Protein AF-A0AAV4FT51-F1 (afdb_monomer_lite)

Structure (mmCIF, N/CA/C/O backbone):
data_AF-A0AAV4FT51-F1
#
_entry.id   AF-A0AAV4FT51-F1
#
loop_
_atom_site.group_PDB
_atom_site.id
_atom_site.type_symbol
_atom_site.label_atom_id
_atom_site.label_alt_id
_atom_site.label_comp_id
_atom_site.label_asym_id
_atom_site.label_entity_id
_atom_site.label_seq_id
_atom_site.pdbx_PDB_ins_code
_atom_site.Cartn_x
_atom_site.Cartn_y
_atom_site.Cartn_z
_atom_site.occupancy
_atom_site.B_iso_or_equiv
_atom_site.auth_seq_id
_atom_site.auth_comp_id
_atom_site.auth_asym_id
_atom_site.auth_atom_id
_atom_site.pdbx_PDB_model_num
ATOM 1 N N . MET A 1 1 ? 1.896 -58.948 -6.104 1.00 49.50 1 MET A N 1
ATOM 2 C CA . MET A 1 1 ? 1.287 -59.131 -4.769 1.00 49.50 1 MET A CA 1
ATOM 3 C C . MET A 1 1 ? 2.338 -58.808 -3.725 1.00 49.50 1 MET A C 1
ATOM 5 O O . MET A 1 1 ? 3.307 -59.543 -3.629 1.00 49.50 1 MET A O 1
ATOM 9 N N . ALA A 1 2 ? 2.174 -57.701 -3.005 1.00 44.34 2 ALA A N 1
ATOM 10 C CA . ALA A 1 2 ? 2.824 -57.442 -1.722 1.00 44.34 2 ALA A CA 1
ATOM 11 C C . ALA A 1 2 ? 1.980 -56.376 -1.009 1.00 44.34 2 ALA A C 1
ATOM 13 O O . ALA A 1 2 ? 1.870 -55.245 -1.474 1.00 44.34 2 ALA A O 1
ATOM 14 N N . SER A 1 3 ? 1.289 -56.822 0.036 1.00 43.53 3 SER A N 1
ATOM 15 C CA . SER A 1 3 ? 0.418 -56.048 0.917 1.00 43.53 3 SER A CA 1
ATOM 16 C C . SER A 1 3 ? 1.289 -55.335 1.944 1.00 43.53 3 SER A C 1
ATOM 18 O O . SER A 1 3 ? 2.105 -55.998 2.581 1.00 43.53 3 SER A O 1
ATOM 20 N N . ILE A 1 4 ? 1.134 -54.021 2.111 1.00 50.88 4 ILE A N 1
ATOM 21 C CA . ILE A 1 4 ? 1.744 -53.296 3.229 1.00 50.88 4 ILE A CA 1
ATOM 22 C C . ILE A 1 4 ? 0.652 -52.504 3.942 1.00 50.88 4 ILE A C 1
ATOM 24 O O . ILE A 1 4 ? -0.115 -51.756 3.335 1.00 50.88 4 ILE A O 1
ATOM 28 N N . ASP A 1 5 ? 0.582 -52.786 5.237 1.00 45.25 5 ASP A N 1
ATOM 29 C CA . ASP A 1 5 ? -0.475 -52.478 6.183 1.00 45.25 5 ASP A CA 1
ATOM 30 C C . ASP A 1 5 ? -0.742 -50.988 6.399 1.00 45.25 5 ASP A C 1
ATOM 32 O O . ASP A 1 5 ? 0.157 -50.162 6.560 1.00 45.25 5 ASP A O 1
ATOM 36 N N . LYS A 1 6 ? -2.037 -50.689 6.527 1.00 47.88 6 LYS A N 1
ATOM 37 C CA . LYS A 1 6 ? -2.573 -49.449 7.084 1.00 47.88 6 LYS A CA 1
ATOM 38 C C . LYS A 1 6 ? -2.313 -49.426 8.592 1.00 47.88 6 LYS A C 1
ATOM 40 O O . LYS A 1 6 ? -2.816 -50.286 9.311 1.00 47.88 6 LYS A O 1
ATOM 45 N N . ARG A 1 7 ? -1.624 -48.400 9.095 1.00 50.50 7 ARG A N 1
ATOM 46 C CA . ARG A 1 7 ? -1.687 -48.033 10.517 1.00 50.50 7 ARG A CA 1
ATOM 47 C C . ARG A 1 7 ? -2.353 -46.675 10.671 1.00 50.50 7 ARG A C 1
ATOM 49 O O . ARG A 1 7 ? -1.771 -45.631 10.408 1.00 50.50 7 ARG A O 1
ATOM 56 N N . THR A 1 8 ? -3.613 -46.758 11.071 1.00 43.81 8 THR A N 1
ATOM 57 C CA . THR A 1 8 ? -4.456 -45.689 11.594 1.00 43.81 8 THR A CA 1
ATOM 58 C C . THR A 1 8 ? -3.923 -45.268 12.961 1.00 43.81 8 THR A C 1
ATOM 60 O O . THR A 1 8 ? -3.819 -46.112 13.850 1.00 43.81 8 THR A O 1
ATOM 63 N N . THR A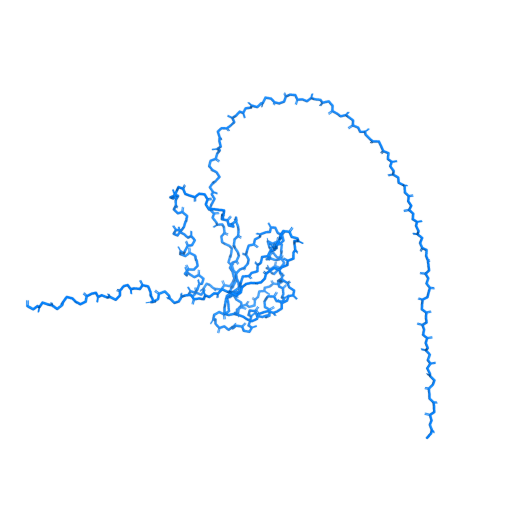 1 9 ? -3.627 -43.984 13.154 1.00 47.41 9 THR A N 1
ATOM 64 C CA . THR A 1 9 ? -3.320 -43.433 14.481 1.00 47.41 9 THR A CA 1
ATOM 65 C C . THR A 1 9 ? -4.452 -42.502 14.891 1.00 47.41 9 THR A C 1
ATOM 67 O O . THR A 1 9 ? -4.549 -41.370 14.426 1.00 47.41 9 THR A O 1
ATOM 70 N N . THR A 1 10 ? -5.342 -43.013 15.738 1.00 39.06 10 THR A N 1
ATOM 71 C CA . THR A 1 10 ? -6.409 -42.249 16.387 1.00 39.06 10 THR A CA 1
ATOM 72 C C . THR A 1 10 ? -5.831 -41.600 17.639 1.00 39.06 10 THR A C 1
ATOM 74 O O . THR A 1 10 ? -5.463 -42.306 18.576 1.00 39.06 10 THR A O 1
ATOM 77 N N . TYR A 1 11 ? -5.758 -40.270 17.678 1.00 40.91 11 TYR A N 1
ATOM 78 C CA . TYR A 1 11 ? -5.506 -39.541 18.919 1.00 40.91 11 TYR A CA 1
ATOM 79 C C . TYR A 1 11 ? -6.841 -39.082 19.498 1.00 40.91 11 TYR A C 1
ATOM 81 O O . TYR A 1 11 ? -7.499 -38.188 18.972 1.00 40.91 11 TYR A O 1
ATOM 89 N N . THR A 1 12 ? -7.231 -39.735 20.588 1.00 41.88 12 THR A N 1
ATOM 90 C CA . THR A 1 12 ? -8.333 -39.336 21.463 1.00 41.88 12 THR A CA 1
ATOM 91 C C . THR A 1 12 ? -7.704 -38.917 22.777 1.00 41.88 12 THR A C 1
ATOM 93 O O . THR A 1 12 ? -7.138 -39.763 23.463 1.00 41.88 12 THR A O 1
ATOM 96 N N . THR A 1 13 ? -7.830 -37.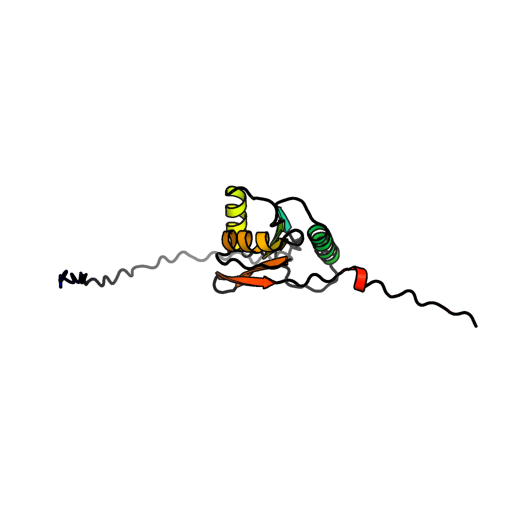648 23.150 1.00 47.47 13 THR A N 1
ATOM 97 C CA . THR A 1 13 ? -7.704 -37.230 24.549 1.00 47.47 13 THR A CA 1
ATOM 98 C C . THR A 1 13 ? -8.667 -36.088 24.819 1.00 47.47 13 THR A C 1
ATOM 100 O O . THR A 1 13 ? -8.613 -35.019 24.219 1.00 47.47 13 THR A O 1
ATOM 103 N N . SER A 1 14 ? -9.584 -36.422 25.708 1.00 43.78 14 SER A N 1
ATOM 104 C CA . SER A 1 14 ? -10.643 -35.659 26.339 1.00 43.78 14 SER A CA 1
ATOM 105 C C . SER A 1 14 ? -10.149 -34.779 27.493 1.00 43.78 14 SER A C 1
ATOM 107 O O . SER A 1 14 ? -9.103 -35.054 28.075 1.00 43.78 14 SER A O 1
ATOM 109 N N . ALA A 1 15 ? -11.045 -33.866 27.895 1.00 39.91 15 ALA A N 1
ATOM 110 C CA . ALA A 1 15 ? -11.115 -33.146 29.175 1.00 39.91 15 ALA A CA 1
ATOM 111 C C . ALA A 1 15 ? -10.169 -31.926 29.294 1.00 39.91 15 ALA A C 1
ATOM 113 O O . ALA A 1 15 ? -9.067 -31.933 28.772 1.00 39.91 15 ALA A O 1
ATOM 114 N N . SER A 1 16 ? -10.537 -30.798 29.904 1.00 40.12 16 SER A N 1
ATOM 115 C CA . SER A 1 16 ? -11.515 -30.564 30.967 1.00 40.12 16 SER A CA 1
ATOM 116 C C . SER A 1 16 ? -12.105 -29.153 30.888 1.00 40.12 16 SER A C 1
ATOM 118 O O . SER A 1 16 ? -11.403 -28.185 30.604 1.00 40.12 16 SER A O 1
ATOM 120 N N . LEU A 1 17 ? -13.387 -29.055 31.249 1.00 39.00 17 LEU A N 1
ATOM 121 C CA . LEU A 1 17 ? -14.006 -27.853 31.804 1.00 39.00 17 LEU A CA 1
ATOM 122 C C . LEU A 1 17 ? -13.219 -27.402 33.047 1.00 39.00 17 LEU A C 1
ATOM 124 O O . LEU A 1 17 ? -13.035 -28.200 33.966 1.00 39.00 17 LEU A O 1
ATOM 128 N N . VAL A 1 18 ? -12.869 -26.120 33.133 1.00 41.59 18 VAL A N 1
ATOM 129 C CA . VAL A 1 18 ? -12.693 -25.440 34.422 1.00 41.59 18 VAL A CA 1
ATOM 130 C C . VAL A 1 18 ? -13.481 -24.142 34.359 1.00 41.59 18 VAL A C 1
ATOM 132 O O . VAL A 1 18 ? -13.219 -23.268 33.537 1.00 41.59 18 VAL A O 1
ATOM 135 N N . ALA A 1 19 ? -14.493 -24.072 35.213 1.00 42.34 19 ALA A N 1
ATOM 136 C CA . ALA A 1 19 ? -15.307 -22.900 35.455 1.00 42.34 19 ALA A CA 1
ATOM 137 C C . ALA A 1 19 ? -14.884 -22.233 36.774 1.00 42.34 19 ALA A C 1
ATOM 139 O O . ALA A 1 19 ? -14.348 -22.889 37.664 1.00 42.34 19 ALA A O 1
ATOM 140 N N . PHE A 1 20 ? -15.256 -20.955 36.879 1.00 36.66 20 PHE A N 1
ATOM 141 C CA . PHE A 1 20 ? -15.334 -20.100 38.068 1.00 36.66 20 PHE A CA 1
ATOM 142 C C . PHE A 1 20 ? -14.045 -19.513 38.655 1.00 36.66 20 PHE A C 1
ATOM 144 O O . PHE A 1 20 ? -13.291 -20.173 39.359 1.00 36.66 20 PHE A O 1
ATOM 151 N N . ALA A 1 21 ? -13.940 -18.186 38.521 1.00 40.28 21 ALA A N 1
ATOM 152 C CA . ALA A 1 21 ? -13.682 -17.297 39.653 1.00 40.28 21 ALA A CA 1
ATOM 153 C C . ALA A 1 21 ? -14.252 -15.898 39.354 1.00 40.28 21 ALA A C 1
ATOM 155 O O . ALA A 1 21 ? -13.605 -15.039 38.761 1.00 40.28 21 ALA A O 1
ATOM 156 N N . THR A 1 22 ? -15.500 -15.680 39.755 1.00 44.66 22 THR A N 1
ATOM 157 C CA . THR A 1 22 ? -16.031 -14.352 40.082 1.00 44.66 22 THR A CA 1
ATOM 158 C C . THR A 1 22 ? -15.460 -13.962 41.442 1.00 44.66 22 THR A C 1
ATOM 160 O O . THR A 1 22 ? -15.477 -14.827 42.312 1.00 44.66 22 THR A O 1
ATOM 163 N N . VAL A 1 23 ? -15.027 -12.708 41.657 1.00 40.34 23 VAL A N 1
ATOM 164 C CA . VAL A 1 23 ? -15.184 -11.973 42.936 1.00 40.34 23 VAL A CA 1
ATOM 165 C C . VAL A 1 23 ? -14.623 -10.537 42.863 1.00 40.34 23 VAL A C 1
ATOM 167 O O . VAL A 1 23 ? -13.457 -10.309 42.569 1.00 40.34 23 VAL A O 1
ATOM 170 N N . VAL A 1 24 ? -15.530 -9.617 43.212 1.00 37.16 24 VAL A N 1
ATOM 171 C CA . VAL A 1 24 ? -15.385 -8.373 43.998 1.00 37.16 24 VAL A CA 1
ATOM 172 C C . VAL A 1 24 ? -14.887 -7.071 43.343 1.00 37.16 24 VAL A C 1
ATOM 174 O O . VAL A 1 24 ? -13.707 -6.768 43.214 1.00 37.16 24 VAL A O 1
ATOM 177 N N . LEU A 1 25 ? -15.913 -6.263 43.055 1.00 42.22 25 LEU A N 1
ATOM 178 C CA . LEU A 1 25 ? -16.104 -4.827 43.287 1.00 42.22 25 LEU A CA 1
ATOM 179 C C . LEU A 1 25 ? -15.091 -4.122 44.220 1.00 42.22 25 LEU A C 1
ATOM 181 O O . LEU A 1 25 ? -15.014 -4.422 45.409 1.00 42.22 25 LEU A O 1
ATOM 185 N N . LEU A 1 26 ? -14.471 -3.050 43.722 1.00 41.69 26 LEU A N 1
ATOM 186 C CA . LEU A 1 26 ? -13.993 -1.938 44.547 1.00 41.69 26 LEU A CA 1
ATOM 187 C C . LEU A 1 26 ? -14.590 -0.633 44.019 1.00 41.69 26 LEU A C 1
ATOM 189 O O . LEU A 1 26 ? -14.238 -0.142 42.949 1.00 41.69 26 LEU A O 1
ATOM 193 N N . SER A 1 27 ? -15.525 -0.097 44.798 1.00 41.19 27 SER A N 1
ATOM 194 C CA . SER A 1 27 ? -16.065 1.249 44.660 1.00 41.19 27 SER A CA 1
ATOM 195 C C . SER A 1 27 ? -15.005 2.262 45.089 1.00 41.19 27 SER A C 1
ATOM 197 O O . SER A 1 27 ? -14.581 2.243 46.244 1.00 41.19 27 SER A O 1
ATOM 199 N N . LEU A 1 28 ? -14.623 3.181 44.200 1.00 43.22 28 LEU A N 1
ATOM 200 C CA . LEU A 1 28 ? -13.878 4.385 44.567 1.00 43.22 28 LEU A CA 1
ATOM 201 C C . LEU A 1 28 ? -14.655 5.632 44.130 1.00 43.22 28 LEU A C 1
ATOM 203 O O . LEU A 1 28 ? -14.908 5.890 42.958 1.00 43.22 28 LEU A O 1
ATOM 207 N N . THR A 1 29 ? -15.081 6.323 45.179 1.00 48.41 29 THR A N 1
ATOM 208 C CA . THR A 1 29 ? -15.632 7.668 45.358 1.00 48.41 29 THR A CA 1
ATOM 209 C C . THR A 1 29 ? -15.563 8.668 44.202 1.00 48.41 29 THR A C 1
ATOM 211 O O . THR A 1 29 ? -14.518 8.920 43.604 1.00 48.41 29 THR A O 1
ATOM 214 N N . SER A 1 30 ? -16.698 9.354 44.045 1.00 43.03 30 SER A N 1
ATOM 215 C CA . SER A 1 30 ? -16.919 10.571 43.272 1.00 43.03 30 SER A CA 1
ATOM 216 C C . SER A 1 30 ? -15.826 11.624 43.452 1.00 43.03 30 SER A C 1
ATOM 218 O O . SER A 1 30 ? -15.589 12.090 44.566 1.00 43.03 30 SER A O 1
ATOM 220 N N . HIS A 1 31 ? -15.280 12.098 42.337 1.00 41.00 31 HIS A N 1
ATOM 221 C CA . HIS A 1 31 ? -14.796 13.468 42.231 1.00 41.00 31 HIS A CA 1
ATOM 222 C C . HIS A 1 31 ? -15.606 14.155 41.139 1.00 41.00 31 HIS A C 1
ATOM 224 O O . HIS A 1 31 ? -15.545 13.792 39.965 1.00 41.00 31 HIS A O 1
ATOM 230 N N . ALA A 1 32 ? -16.410 15.128 41.560 1.00 50.09 32 ALA A N 1
ATOM 231 C CA . ALA A 1 32 ? -16.982 16.122 40.677 1.00 50.09 32 ALA A CA 1
ATOM 232 C C . ALA A 1 32 ? -15.823 16.931 40.081 1.00 50.09 32 ALA A C 1
ATOM 234 O O . ALA A 1 32 ? -15.301 17.838 40.724 1.00 50.09 32 ALA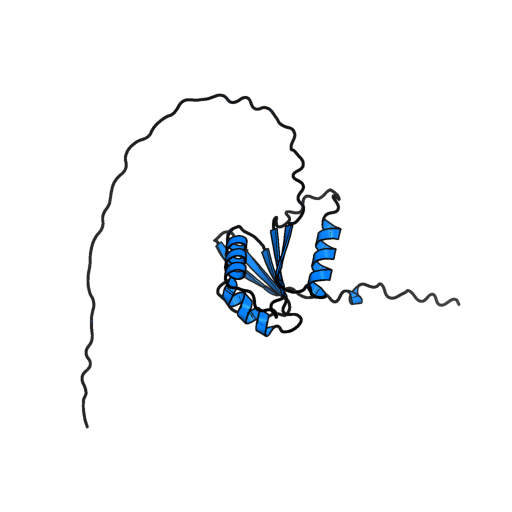 A O 1
ATOM 235 N N . ASN A 1 33 ? -15.402 16.581 38.867 1.00 44.59 33 ASN A N 1
ATOM 236 C CA . ASN A 1 33 ? -14.570 17.463 38.065 1.00 44.59 33 ASN A CA 1
ATOM 237 C C . ASN A 1 33 ? -15.491 18.401 37.293 1.00 44.59 33 ASN A C 1
ATOM 239 O O . ASN A 1 33 ? -16.280 17.968 36.452 1.00 44.59 33 ASN A O 1
ATOM 243 N N . SER A 1 34 ? -15.381 19.688 37.623 1.00 42.59 34 SER A N 1
ATOM 244 C CA . SER A 1 34 ? -15.898 20.807 36.845 1.00 42.59 34 SER A CA 1
ATOM 245 C C . SER A 1 34 ? -15.758 20.540 35.351 1.00 42.59 34 SER A C 1
ATOM 247 O O . SER A 1 34 ? -14.648 20.409 34.835 1.00 42.59 34 SER A O 1
ATOM 249 N N . LEU A 1 35 ? -16.894 20.525 34.654 1.00 45.22 35 LEU A N 1
ATOM 250 C CA . LEU A 1 35 ? -16.970 20.733 33.214 1.00 45.22 35 LEU A CA 1
ATOM 251 C C . LEU A 1 35 ? -16.482 22.156 32.921 1.00 45.22 35 LEU A C 1
ATOM 253 O O . LEU A 1 35 ? -17.263 23.097 32.799 1.00 45.22 35 LEU A O 1
ATOM 257 N N . VAL A 1 36 ? -15.165 22.322 32.827 1.00 48.31 36 VAL A N 1
ATOM 258 C CA . VAL A 1 36 ? -14.593 23.426 32.066 1.00 48.31 36 VAL A CA 1
ATOM 259 C C . VAL A 1 36 ? -14.895 23.091 30.613 1.00 48.31 36 VAL A C 1
ATOM 261 O O . VAL A 1 36 ? -14.288 22.197 30.028 1.00 48.31 36 VAL A O 1
ATOM 264 N N . HIS A 1 37 ? -15.900 23.765 30.058 1.00 51.53 37 HIS A N 1
ATOM 265 C CA . HIS A 1 37 ? -16.169 23.770 28.629 1.00 51.53 37 HIS A CA 1
ATOM 266 C C . HIS A 1 37 ? -14.986 24.462 27.943 1.00 51.53 37 HIS A C 1
ATOM 268 O O . HIS A 1 37 ? -14.986 25.674 27.736 1.00 51.53 37 HIS A O 1
ATOM 274 N N . LEU A 1 38 ? -13.928 23.695 27.679 1.00 40.34 38 LEU A N 1
ATOM 275 C CA . LEU A 1 38 ? -12.863 24.120 26.788 1.00 40.34 38 LEU A CA 1
ATOM 276 C C . LEU A 1 38 ? -13.494 24.286 25.400 1.00 40.34 38 LEU A C 1
ATOM 278 O O . LEU A 1 38 ? -14.195 23.371 24.952 1.00 40.34 38 LEU A O 1
ATOM 282 N N . PRO A 1 39 ? -13.292 25.427 24.719 1.00 49.38 39 PRO A N 1
ATOM 283 C CA . PRO A 1 39 ? -13.688 25.535 23.325 1.00 49.38 39 PRO A CA 1
ATOM 284 C C . PRO A 1 39 ? -13.005 24.398 22.552 1.00 49.38 39 PRO A C 1
ATOM 286 O O . PRO A 1 39 ? -11.858 24.067 22.868 1.00 49.38 39 PRO A O 1
ATOM 289 N N . PRO A 1 40 ? -13.677 23.769 21.572 1.00 45.84 40 PRO A N 1
ATOM 290 C CA . PRO A 1 40 ? -13.040 22.753 20.752 1.00 45.84 40 PRO A CA 1
ATOM 291 C C . PRO A 1 40 ? -11.801 23.376 20.111 1.00 45.84 40 PRO A C 1
ATOM 293 O O . PRO A 1 40 ? -11.898 24.269 19.268 1.00 45.84 40 PRO A O 1
ATOM 296 N N . HIS A 1 41 ? -10.625 22.937 20.556 1.00 34.84 41 HIS A N 1
ATOM 297 C CA . HIS A 1 41 ? -9.391 23.257 19.868 1.00 34.84 41 HIS A CA 1
ATOM 298 C C . HIS A 1 41 ? -9.522 22.695 18.447 1.00 34.84 41 HIS A C 1
ATOM 300 O O . HIS A 1 41 ? -9.908 21.530 18.302 1.00 34.84 41 HIS A O 1
ATOM 306 N N . PRO A 1 42 ? -9.245 23.486 17.397 1.00 40.25 42 PRO A N 1
ATOM 307 C CA . PRO A 1 42 ? -9.173 22.947 16.053 1.00 40.25 42 PRO A CA 1
ATOM 308 C C . PRO A 1 42 ? -8.028 21.937 16.044 1.00 40.25 42 PRO A C 1
ATOM 310 O O . PRO A 1 42 ? -6.855 22.302 16.094 1.00 40.25 42 PRO A O 1
ATOM 313 N N . VAL A 1 43 ? -8.368 20.650 16.052 1.00 43.28 43 VAL A N 1
ATOM 314 C CA . VAL A 1 43 ? -7.404 19.590 15.778 1.00 43.28 43 VAL A CA 1
ATOM 315 C C . VAL A 1 43 ? -7.010 19.794 14.320 1.00 43.28 43 VAL A C 1
ATOM 317 O O . VAL A 1 43 ? -7.822 19.535 13.427 1.00 43.28 43 VAL A O 1
ATOM 320 N N . SER A 1 44 ? -5.813 20.343 14.087 1.00 42.12 44 SER A N 1
ATOM 321 C CA . SER A 1 44 ? -5.221 20.404 12.750 1.00 42.12 44 SER A CA 1
ATOM 322 C C . SER A 1 44 ? -5.221 18.980 12.213 1.00 42.12 44 SER A C 1
ATOM 324 O O . SER A 1 44 ? -4.510 18.115 12.718 1.00 42.12 44 SER A O 1
ATOM 326 N N . SER A 1 45 ? -6.125 18.702 11.281 1.00 50.97 45 SER A N 1
ATOM 327 C CA . SER A 1 45 ? -6.308 17.384 10.676 1.00 50.97 45 SER A CA 1
ATOM 328 C C . SER A 1 45 ? -5.455 17.340 9.417 1.00 50.97 45 SER A C 1
ATOM 330 O O . SER A 1 45 ? -5.948 17.128 8.309 1.00 50.97 45 SER A O 1
ATOM 332 N N . ASP A 1 46 ? -4.163 17.609 9.603 1.00 60.22 46 ASP A N 1
ATOM 333 C CA . ASP A 1 46 ? -3.174 17.396 8.564 1.00 60.22 46 ASP A CA 1
ATOM 334 C C . ASP A 1 46 ? -3.108 15.889 8.335 1.00 60.22 46 ASP A C 1
ATOM 336 O O . ASP A 1 46 ? -2.775 15.117 9.236 1.00 60.22 46 ASP A O 1
ATOM 340 N N . VAL A 1 47 ? -3.516 15.453 7.144 1.00 64.62 47 VAL A N 1
ATOM 341 C CA . VAL A 1 47 ? -3.375 14.051 6.750 1.00 64.62 47 VAL A CA 1
ATOM 342 C C . VAL A 1 47 ? -1.885 13.732 6.745 1.00 64.62 47 VAL A C 1
ATOM 344 O O . VAL A 1 47 ? -1.141 14.265 5.921 1.00 64.62 47 VAL A O 1
ATOM 347 N N . LEU A 1 48 ? -1.449 12.872 7.664 1.00 77.31 48 LEU A N 1
ATOM 348 C CA . LEU A 1 48 ? -0.082 12.376 7.677 1.00 77.31 48 LEU A CA 1
ATOM 349 C C . LEU A 1 48 ? 0.070 11.369 6.535 1.00 77.31 48 LEU A C 1
ATOM 351 O O . LEU A 1 48 ? -0.616 10.344 6.530 1.00 77.31 48 LEU A O 1
ATOM 355 N N . ILE A 1 49 ? 0.962 11.658 5.587 1.00 84.94 49 ILE A N 1
ATOM 356 C CA . ILE A 1 49 ? 1.400 10.693 4.576 1.00 84.94 49 ILE A CA 1
ATOM 357 C C . ILE A 1 49 ? 2.801 10.225 4.964 1.00 84.94 49 ILE A C 1
ATOM 359 O O . ILE A 1 49 ? 3.729 11.027 5.043 1.00 84.94 49 ILE A O 1
ATOM 363 N N . SER A 1 50 ? 2.942 8.935 5.254 1.00 91.56 50 SER A N 1
ATOM 364 C CA . SER A 1 50 ? 4.246 8.282 5.412 1.00 91.56 50 SER A CA 1
ATOM 365 C C . SER A 1 50 ? 4.626 7.595 4.109 1.00 91.56 50 SER A C 1
ATOM 367 O O . SER A 1 50 ? 3.763 7.004 3.465 1.00 91.56 50 SER A O 1
ATOM 369 N N . GLU A 1 51 ? 5.898 7.654 3.723 1.00 92.81 51 GL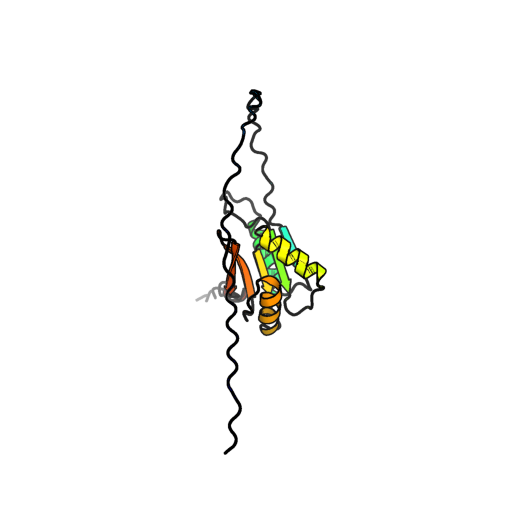U A N 1
ATOM 370 C CA . GLU A 1 51 ? 6.354 7.182 2.411 1.00 92.81 51 GLU A CA 1
ATOM 371 C C . GLU A 1 51 ? 7.501 6.188 2.532 1.00 92.81 51 GLU A C 1
ATOM 373 O O . GLU A 1 51 ? 8.416 6.371 3.337 1.00 92.81 51 GLU A O 1
ATOM 378 N N . TYR A 1 52 ? 7.443 5.142 1.710 1.00 94.69 52 TYR A N 1
ATOM 379 C CA . TYR A 1 52 ? 8.463 4.106 1.622 1.00 94.69 52 TYR A CA 1
ATOM 380 C C . TYR A 1 52 ? 8.843 3.841 0.162 1.00 94.69 52 TYR A C 1
ATOM 382 O O . TYR A 1 52 ? 7.979 3.562 -0.672 1.00 94.69 52 TYR A O 1
ATOM 390 N N . GLY A 1 53 ? 10.147 3.887 -0.115 1.00 92.50 53 GLY A N 1
ATOM 391 C CA . GLY A 1 53 ? 10.699 3.844 -1.472 1.00 92.50 53 GLY A CA 1
ATOM 392 C C . GLY A 1 53 ? 10.667 5.210 -2.161 1.00 92.50 53 GLY A C 1
ATOM 393 O O . GLY A 1 53 ? 10.214 6.201 -1.583 1.00 92.50 53 GLY A O 1
ATOM 394 N N . HIS A 1 54 ? 11.169 5.282 -3.391 1.00 93.00 54 HIS A N 1
ATOM 395 C CA . HIS A 1 54 ? 11.146 6.513 -4.173 1.00 93.00 54 HIS A CA 1
ATOM 396 C C . HIS A 1 54 ? 9.721 6.830 -4.637 1.00 93.00 54 HIS A C 1
ATOM 398 O O . HIS A 1 54 ? 8.961 5.953 -5.059 1.00 93.00 54 HIS A O 1
ATOM 404 N N . THR A 1 55 ? 9.367 8.112 -4.580 1.00 90.06 55 THR A N 1
ATOM 405 C CA . THR A 1 55 ? 8.083 8.624 -5.057 1.00 90.06 55 THR A CA 1
ATOM 406 C C . THR A 1 55 ? 7.996 8.487 -6.580 1.00 90.06 55 THR A C 1
ATOM 408 O O . THR A 1 55 ? 8.868 8.964 -7.306 1.00 90.06 55 THR A O 1
ATOM 411 N N . THR A 1 56 ? 6.937 7.844 -7.069 1.00 91.06 56 THR A N 1
ATOM 412 C CA . THR A 1 56 ? 6.624 7.732 -8.502 1.00 91.06 56 THR A CA 1
ATOM 413 C C . THR A 1 56 ? 5.792 8.935 -8.967 1.00 91.06 56 THR A C 1
ATOM 415 O O . THR A 1 56 ? 5.393 9.788 -8.169 1.00 91.06 56 THR A O 1
ATOM 418 N N . GLU A 1 57 ? 5.440 8.976 -10.254 1.00 89.25 57 GLU A N 1
ATOM 419 C CA . GLU A 1 57 ? 4.448 9.930 -10.770 1.00 89.25 57 GLU A CA 1
ATOM 420 C C . GLU A 1 57 ? 3.090 9.797 -10.063 1.00 89.25 57 GLU A C 1
ATOM 422 O O . GLU A 1 57 ? 2.465 10.804 -9.722 1.00 89.25 57 GLU A O 1
ATOM 427 N N . PHE A 1 58 ? 2.653 8.566 -9.779 1.00 89.62 58 PHE A N 1
ATOM 428 C CA . PHE A 1 58 ? 1.422 8.332 -9.032 1.00 89.62 58 PHE A CA 1
ATOM 429 C C . PHE A 1 58 ? 1.541 8.835 -7.587 1.00 89.62 58 PHE A C 1
ATOM 431 O O . PHE A 1 58 ? 0.640 9.528 -7.112 1.00 89.62 58 PHE A O 1
ATOM 438 N N . GLY A 1 59 ? 2.656 8.556 -6.904 1.00 88.12 59 GLY A N 1
ATOM 439 C CA . GLY A 1 59 ? 2.924 9.071 -5.559 1.00 88.12 59 GLY A CA 1
ATOM 440 C C . GLY A 1 59 ? 2.896 10.602 -5.495 1.00 88.12 59 GLY A C 1
ATOM 441 O O . GLY A 1 59 ? 2.236 11.177 -4.628 1.00 88.12 59 GLY A O 1
ATOM 442 N N . ALA A 1 60 ? 3.518 11.278 -6.464 1.00 88.00 60 ALA A N 1
ATOM 443 C CA . ALA A 1 60 ? 3.509 12.739 -6.556 1.00 88.00 60 ALA A CA 1
ATOM 444 C C . ALA A 1 60 ? 2.094 13.303 -6.814 1.00 88.00 60 ALA A C 1
ATOM 446 O O . ALA A 1 60 ? 1.680 14.299 -6.205 1.00 88.00 60 ALA A O 1
ATOM 447 N N . ALA A 1 61 ? 1.309 12.644 -7.674 1.00 84.88 61 ALA A N 1
ATOM 448 C CA . ALA A 1 61 ? -0.088 13.006 -7.909 1.00 84.88 61 ALA A CA 1
ATOM 449 C C . ALA A 1 61 ? -0.947 12.814 -6.646 1.00 84.88 61 ALA A C 1
ATOM 451 O O . ALA A 1 61 ? -1.757 13.679 -6.306 1.00 84.88 61 ALA A O 1
ATOM 452 N N . LEU A 1 62 ? -0.731 11.721 -5.908 1.00 85.06 62 LEU A N 1
ATOM 453 C CA . LEU A 1 62 ? -1.418 11.426 -4.653 1.00 85.06 62 LEU A CA 1
ATOM 454 C C . LEU A 1 62 ? -1.162 12.519 -3.605 1.00 85.06 62 LEU A C 1
ATOM 456 O O . LEU A 1 62 ? -2.116 13.056 -3.036 1.00 85.06 62 LEU A O 1
ATOM 460 N N . GLN A 1 63 ? 0.102 12.901 -3.397 1.00 84.38 63 GLN A N 1
ATOM 461 C CA . GLN A 1 63 ? 0.477 13.998 -2.496 1.00 84.38 63 GLN A CA 1
ATOM 462 C C . GLN A 1 63 ? -0.225 15.309 -2.878 1.00 84.38 63 GLN A C 1
ATOM 464 O O . GLN A 1 63 ? -0.766 15.997 -2.011 1.00 84.38 63 GLN A O 1
ATOM 469 N N . THR A 1 64 ? -0.275 15.631 -4.174 1.00 82.12 64 THR A N 1
ATOM 470 C CA . THR A 1 64 ? -0.932 16.845 -4.684 1.00 82.12 64 THR A CA 1
ATOM 471 C C . THR A 1 64 ? -2.424 16.864 -4.348 1.00 82.12 64 THR A C 1
ATOM 473 O O . THR A 1 64 ? -2.948 17.888 -3.907 1.00 82.12 64 THR A O 1
ATOM 476 N N . VAL A 1 65 ? -3.115 15.728 -4.493 1.00 78.25 65 VAL A N 1
ATOM 477 C CA . VAL A 1 65 ? -4.541 15.597 -4.153 1.00 78.25 65 VAL A CA 1
ATOM 478 C C . VAL A 1 65 ? -4.775 15.807 -2.656 1.00 78.25 65 VAL A C 1
ATOM 480 O O . VAL A 1 65 ? -5.674 16.560 -2.273 1.00 78.25 65 VAL A O 1
ATOM 483 N N . PHE A 1 66 ? -3.962 15.196 -1.792 1.00 76.25 66 PHE A N 1
ATOM 484 C CA . PHE A 1 66 ? -4.087 15.388 -0.345 1.00 76.25 66 PHE A CA 1
ATOM 485 C C . PHE A 1 66 ? -3.755 16.821 0.087 1.00 76.25 66 PHE A C 1
ATOM 487 O O . PHE A 1 66 ? -4.483 17.390 0.904 1.00 76.25 66 PHE A O 1
ATOM 494 N N . ALA A 1 67 ? -2.735 17.441 -0.512 1.00 74.38 67 ALA A N 1
ATOM 495 C CA . ALA A 1 67 ? -2.389 18.839 -0.268 1.00 74.38 67 ALA A CA 1
ATOM 496 C C . ALA A 1 67 ? -3.516 19.794 -0.700 1.00 74.38 67 ALA A C 1
ATOM 498 O O . ALA A 1 67 ? -3.908 20.671 0.069 1.00 74.38 67 ALA A O 1
ATOM 499 N N . ALA A 1 68 ? -4.100 19.587 -1.885 1.00 69.38 68 ALA A N 1
ATOM 500 C CA . ALA A 1 68 ? -5.225 20.381 -2.379 1.00 69.38 68 ALA A CA 1
ATOM 501 C C . ALA A 1 68 ? -6.467 20.232 -1.491 1.00 69.38 68 ALA A C 1
ATOM 503 O O . ALA A 1 68 ? -7.188 21.201 -1.245 1.00 69.38 68 ALA A O 1
ATOM 504 N N . HIS A 1 69 ? -6.706 19.029 -0.965 1.00 64.00 69 HIS A N 1
ATOM 505 C CA . HIS A 1 69 ? -7.811 18.799 -0.052 1.00 64.00 69 HIS A CA 1
ATOM 506 C C . HIS A 1 69 ? -7.566 1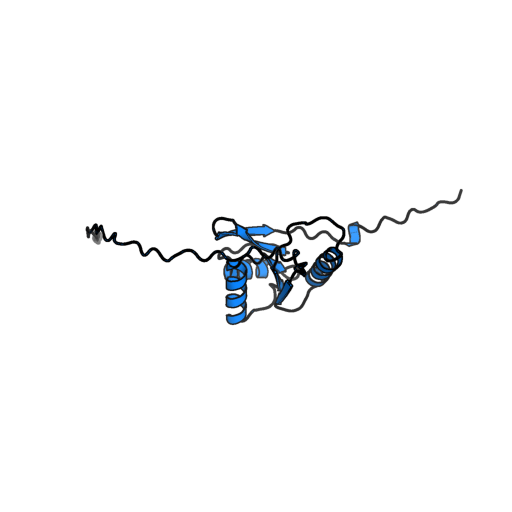9.376 1.338 1.00 64.00 69 HIS A C 1
ATOM 508 O O . HIS A 1 69 ? -8.545 19.679 2.005 1.00 64.00 69 HIS A O 1
ATOM 514 N N . ASN A 1 70 ? -6.337 19.590 1.811 1.00 60.78 70 ASN A N 1
ATOM 515 C CA . ASN A 1 70 ? -6.070 20.254 3.101 1.00 60.78 70 ASN A CA 1
ATOM 516 C C . ASN A 1 70 ? -6.516 21.733 3.152 1.00 60.78 70 ASN A C 1
ATOM 518 O O . ASN A 1 70 ? -6.422 22.360 4.204 1.00 60.78 70 ASN A O 1
ATOM 522 N N . ASN A 1 71 ? -7.113 22.271 2.079 1.00 52.84 71 ASN A N 1
ATOM 523 C CA . ASN A 1 71 ? -7.825 23.544 2.128 1.00 52.84 71 ASN A CA 1
ATOM 524 C C . ASN A 1 71 ? -9.154 23.437 2.917 1.00 52.84 71 ASN A C 1
ATOM 526 O O . ASN A 1 71 ? -10.024 22.630 2.568 1.00 52.84 71 ASN A O 1
ATOM 530 N N . PRO A 1 72 ? -9.361 24.260 3.962 1.00 53.00 72 PRO A N 1
ATOM 531 C CA . PRO A 1 72 ? -10.473 24.153 4.904 1.00 53.00 72 PRO A CA 1
ATOM 532 C C . PRO A 1 72 ? -11.772 24.762 4.348 1.00 53.00 72 PRO A C 1
ATOM 534 O O . PRO A 1 72 ? -12.366 25.656 4.943 1.00 53.00 72 PRO A O 1
ATOM 537 N N . SER A 1 73 ? -12.266 24.290 3.202 1.00 50.38 73 SER A N 1
ATOM 538 C CA . SER A 1 73 ? -13.585 24.696 2.704 1.00 50.38 73 SER A CA 1
ATOM 539 C C . SER A 1 73 ? -14.693 23.856 3.357 1.00 50.38 73 SER A C 1
ATOM 541 O O . SER A 1 73 ? -15.269 22.967 2.735 1.00 50.38 73 SER A O 1
ATOM 543 N N . GLY A 1 74 ? -14.954 24.118 4.642 1.00 48.62 74 GLY A N 1
ATOM 544 C CA . GLY A 1 74 ? -16.267 24.019 5.305 1.00 48.62 74 GLY A CA 1
ATOM 545 C C . GLY A 1 74 ? -17.004 22.674 5.407 1.00 48.62 74 GLY A C 1
ATOM 546 O O . GLY A 1 74 ? -18.026 22.624 6.084 1.00 48.62 74 GLY A O 1
ATOM 547 N N . GLN A 1 75 ? -16.541 21.586 4.790 1.00 49.53 75 GLN A N 1
ATOM 548 C CA . GLN A 1 75 ? -17.170 20.270 4.924 1.00 49.53 75 GLN A CA 1
ATOM 549 C C . GLN A 1 75 ? -16.218 19.277 5.581 1.00 49.53 75 GLN A C 1
ATOM 551 O O . GLN A 1 75 ? -15.203 18.878 5.010 1.00 49.53 75 GLN A O 1
ATOM 556 N N . GLN A 1 76 ? -16.582 18.874 6.798 1.00 47.75 76 GLN A N 1
ATOM 557 C CA . GLN A 1 76 ? -15.908 17.872 7.615 1.00 47.75 76 GLN A CA 1
ATOM 558 C C . GLN A 1 76 ? -16.072 16.487 6.969 1.00 47.75 76 GLN A C 1
ATOM 560 O O . GLN A 1 76 ? -16.860 15.653 7.405 1.00 47.75 76 GLN A O 1
ATOM 565 N N . ARG A 1 77 ? -15.363 16.243 5.864 1.00 54.28 77 ARG A N 1
ATOM 566 C CA . ARG A 1 77 ? -15.190 14.889 5.337 1.00 54.28 77 ARG A CA 1
ATOM 567 C C . ARG A 1 77 ? -14.320 14.135 6.335 1.00 54.28 77 ARG A C 1
ATOM 569 O O . ARG A 1 77 ? -13.257 14.630 6.698 1.00 54.28 77 ARG A O 1
ATOM 576 N N . VAL A 1 78 ? -14.777 12.967 6.784 1.00 54.62 78 VAL A N 1
ATOM 577 C CA . VAL A 1 78 ? -13.982 12.047 7.608 1.00 54.62 78 VAL A CA 1
ATOM 578 C C . VAL A 1 78 ? -12.766 11.648 6.777 1.00 54.62 78 VAL A C 1
ATOM 580 O O . VAL A 1 78 ? -12.887 10.884 5.820 1.00 54.62 78 VAL A O 1
ATOM 583 N N . ARG A 1 79 ? -11.614 12.248 7.073 1.00 59.25 79 ARG A N 1
ATOM 584 C CA . ARG A 1 79 ? -10.352 11.914 6.415 1.00 59.25 79 ARG A CA 1
ATOM 585 C C . ARG A 1 79 ? -9.718 10.744 7.148 1.00 59.25 79 ARG A C 1
ATOM 587 O O . ARG A 1 79 ? -9.851 10.667 8.369 1.00 59.25 79 ARG A O 1
ATOM 594 N N . PRO A 1 80 ? -9.022 9.844 6.442 1.00 63.38 80 PRO A N 1
ATOM 595 C CA . PRO A 1 80 ? -8.104 8.951 7.123 1.00 63.38 80 PRO A CA 1
ATOM 596 C C . PRO A 1 80 ? -7.065 9.800 7.861 1.00 63.38 80 PRO A C 1
ATOM 598 O O . PRO A 1 80 ? -6.465 10.700 7.274 1.00 63.38 80 PRO A O 1
ATOM 601 N N . ASN A 1 81 ? -6.875 9.521 9.150 1.00 69.81 81 ASN A N 1
ATOM 602 C CA . ASN A 1 81 ? -5.905 10.246 9.974 1.00 69.81 81 ASN A CA 1
ATOM 603 C C . ASN A 1 81 ? -4.456 9.933 9.559 1.00 69.81 81 ASN A C 1
ATOM 605 O O . ASN A 1 81 ? -3.552 10.697 9.880 1.00 69.81 81 ASN A O 1
ATOM 609 N N . HIS A 1 82 ? -4.236 8.820 8.850 1.00 88.25 82 HIS A N 1
ATOM 610 C CA . HIS A 1 82 ? -2.916 8.365 8.427 1.00 88.25 82 HIS A CA 1
ATOM 611 C C . HIS A 1 82 ? -3.008 7.543 7.139 1.00 88.25 82 HIS A C 1
ATOM 613 O O . HIS A 1 82 ? -3.795 6.595 7.046 1.00 88.25 82 HIS A O 1
ATOM 619 N N . VAL A 1 83 ? -2.211 7.927 6.145 1.00 92.31 83 VAL A N 1
ATOM 620 C CA . VAL A 1 83 ? -2.025 7.201 4.887 1.00 92.31 83 VAL A CA 1
ATOM 621 C C . VAL A 1 83 ? -0.554 6.817 4.770 1.00 92.31 83 VAL A C 1
ATOM 623 O O . VAL A 1 83 ? 0.329 7.623 5.047 1.00 92.31 83 VAL A O 1
ATOM 626 N N . VAL A 1 84 ? -0.282 5.589 4.350 1.00 95.62 84 VAL A N 1
ATOM 627 C CA . VAL A 1 84 ? 1.069 5.100 4.082 1.00 95.62 84 VAL A CA 1
ATOM 628 C C . VAL A 1 84 ? 1.167 4.777 2.603 1.00 95.62 84 VAL A C 1
ATOM 630 O O . VAL A 1 84 ? 0.490 3.873 2.120 1.00 95.62 84 VAL A O 1
ATOM 633 N N . TYR A 1 85 ? 1.993 5.518 1.881 1.00 95.94 85 TYR A N 1
ATOM 634 C CA . TYR A 1 85 ? 2.318 5.258 0.488 1.00 95.94 85 TYR A CA 1
ATOM 635 C C . TYR A 1 85 ? 3.585 4.402 0.396 1.00 95.94 85 TYR A C 1
ATOM 637 O O . TYR A 1 85 ? 4.564 4.631 1.109 1.00 95.94 85 TYR A O 1
ATOM 645 N N . ILE A 1 86 ? 3.565 3.407 -0.487 1.00 97.31 86 ILE A N 1
ATOM 646 C CA . ILE A 1 86 ? 4.672 2.478 -0.695 1.00 97.31 86 ILE A CA 1
ATOM 647 C C . ILE A 1 86 ? 4.864 2.272 -2.193 1.00 97.31 86 ILE A C 1
ATOM 649 O O . ILE A 1 86 ? 3.953 1.784 -2.860 1.00 97.31 86 ILE A O 1
ATOM 653 N N . ASN A 1 87 ? 6.062 2.554 -2.700 1.00 96.94 87 ASN A N 1
ATOM 654 C CA . ASN A 1 87 ? 6.483 2.051 -4.003 1.00 96.94 87 ASN A CA 1
ATOM 655 C C . ASN A 1 87 ? 6.768 0.545 -3.879 1.00 96.94 87 ASN A C 1
ATOM 657 O O . ASN A 1 87 ? 7.738 0.134 -3.243 1.00 96.94 87 ASN A O 1
ATOM 661 N N . ALA A 1 88 ? 5.894 -0.284 -4.449 1.00 96.88 88 ALA A N 1
ATOM 662 C CA . ALA A 1 88 ? 5.944 -1.735 -4.316 1.00 96.88 88 ALA A CA 1
ATOM 663 C C . ALA A 1 88 ? 7.152 -2.356 -5.030 1.00 96.88 88 ALA A C 1
ATOM 665 O O . ALA A 1 88 ? 7.614 -3.412 -4.600 1.00 96.88 88 ALA A O 1
ATOM 666 N N . SER A 1 89 ? 7.689 -1.697 -6.063 1.00 95.50 89 SER A N 1
ATOM 667 C CA . SER A 1 89 ? 8.850 -2.179 -6.823 1.00 95.50 89 SER A CA 1
ATOM 668 C C . SER A 1 89 ? 10.177 -2.051 -6.079 1.00 95.50 89 SER A C 1
ATOM 670 O O . SER A 1 89 ? 11.205 -2.533 -6.557 1.00 95.50 89 SER A O 1
ATOM 672 N N . GLU A 1 90 ? 10.178 -1.431 -4.899 1.00 94.75 90 GLU A N 1
ATOM 673 C CA . GLU A 1 90 ? 11.368 -1.317 -4.070 1.00 94.75 90 GLU A CA 1
ATOM 674 C C . GLU A 1 90 ? 11.333 -2.284 -2.884 1.00 94.75 90 GLU A C 1
ATOM 676 O O . GLU A 1 90 ? 10.356 -2.331 -2.128 1.00 94.75 90 GLU A O 1
ATOM 681 N N . PRO A 1 91 ? 12.411 -3.059 -2.670 1.00 91.94 91 PRO A N 1
ATOM 682 C CA . PRO A 1 91 ? 12.484 -3.945 -1.525 1.00 91.94 91 PRO A CA 1
ATOM 683 C C . PRO A 1 91 ? 12.545 -3.125 -0.233 1.00 91.94 91 PRO A C 1
ATOM 685 O O . PRO A 1 91 ? 13.404 -2.261 -0.059 1.00 91.94 91 PRO A O 1
ATOM 688 N N . LEU A 1 92 ? 11.658 -3.446 0.708 1.00 94.44 92 LEU A N 1
ATOM 689 C CA . LEU A 1 92 ? 11.653 -2.845 2.036 1.00 94.44 92 LEU A CA 1
ATOM 690 C C . LEU A 1 92 ? 12.359 -3.749 3.053 1.00 94.44 92 LEU A C 1
ATOM 692 O O . LEU A 1 92 ? 12.165 -4.969 3.024 1.00 94.44 92 LEU A O 1
ATOM 696 N N . PRO A 1 93 ? 13.138 -3.181 3.992 1.00 95.44 93 PRO A N 1
ATOM 697 C CA . PRO A 1 93 ? 13.672 -3.946 5.110 1.00 95.44 93 PRO A CA 1
ATOM 698 C C . PRO A 1 93 ? 12.537 -4.412 6.039 1.00 95.44 93 PRO A C 1
ATOM 700 O O . PRO A 1 93 ? 11.482 -3.778 6.129 1.00 95.44 93 PRO A O 1
ATOM 703 N N . GLU A 1 94 ? 12.762 -5.507 6.772 1.00 95.38 94 GLU A N 1
ATOM 704 C CA . GLU A 1 94 ? 11.742 -6.112 7.650 1.00 95.38 94 GLU A CA 1
ATOM 705 C C . GLU A 1 94 ? 11.213 -5.167 8.731 1.00 95.38 94 GLU A C 1
ATOM 707 O O . GLU A 1 94 ? 10.032 -5.221 9.087 1.00 95.38 94 GLU A O 1
ATOM 712 N N . ASP A 1 95 ? 12.061 -4.271 9.232 1.00 96.50 95 ASP A N 1
ATOM 713 C CA . ASP A 1 95 ? 11.664 -3.286 10.236 1.00 96.50 95 ASP A CA 1
ATOM 714 C C . ASP A 1 95 ? 10.614 -2.318 9.673 1.00 96.50 95 ASP A C 1
ATOM 716 O O . ASP A 1 95 ? 9.606 -2.041 10.327 1.00 96.50 95 ASP A O 1
ATOM 720 N N . SER A 1 96 ? 10.775 -1.880 8.419 1.00 96.69 96 SER A N 1
ATOM 721 C CA . SER A 1 96 ? 9.781 -1.050 7.731 1.00 96.69 96 SER A CA 1
ATOM 722 C C . SER A 1 96 ? 8.468 -1.800 7.543 1.00 96.69 96 SER A C 1
ATOM 724 O O . SER A 1 96 ? 7.410 -1.260 7.851 1.00 96.69 96 SER A O 1
ATOM 726 N N . LEU A 1 97 ? 8.514 -3.066 7.120 1.00 96.88 97 LEU A N 1
ATOM 727 C CA . LEU A 1 97 ? 7.308 -3.891 6.970 1.00 96.88 97 LEU A CA 1
ATOM 728 C C . LEU A 1 97 ? 6.596 -4.134 8.303 1.00 96.88 97 LEU A C 1
ATOM 730 O O . LEU A 1 97 ? 5.371 -4.234 8.360 1.00 96.88 97 LEU A O 1
ATOM 734 N N . THR A 1 98 ? 7.349 -4.231 9.394 1.00 96.62 98 THR A N 1
ATOM 735 C CA . THR A 1 98 ? 6.790 -4.339 10.743 1.00 96.62 98 THR A CA 1
ATOM 736 C C . THR A 1 98 ? 6.097 -3.043 11.155 1.00 96.62 98 THR A C 1
ATOM 738 O O . THR A 1 98 ? 4.970 -3.098 11.644 1.00 96.62 98 THR A O 1
ATOM 741 N N . ASN A 1 99 ? 6.698 -1.884 10.876 1.00 95.88 99 ASN A N 1
ATOM 742 C CA . ASN A 1 99 ? 6.072 -0.582 11.117 1.00 95.88 99 ASN A CA 1
ATOM 743 C C . ASN A 1 99 ? 4.795 -0.399 10.288 1.00 95.88 99 ASN A C 1
ATOM 745 O O . ASN A 1 99 ? 3.754 -0.080 10.848 1.00 95.88 99 ASN A O 1
ATOM 749 N N . ILE A 1 100 ? 4.832 -0.729 8.996 1.00 96.62 100 ILE A N 1
ATOM 750 C CA . ILE A 1 100 ? 3.669 -0.659 8.099 1.00 96.62 100 ILE A CA 1
ATOM 751 C C . ILE A 1 100 ? 2.515 -1.536 8.604 1.00 96.62 100 ILE A C 1
ATOM 753 O O . ILE A 1 100 ? 1.367 -1.098 8.637 1.00 96.62 100 ILE A O 1
ATOM 757 N N . ARG A 1 101 ? 2.798 -2.772 9.040 1.00 96.12 101 ARG A N 1
ATOM 758 C CA . ARG A 1 101 ? 1.775 -3.662 9.621 1.00 96.12 101 ARG A CA 1
ATOM 759 C C . ARG A 1 101 ? 1.206 -3.113 10.931 1.00 96.12 101 ARG A C 1
ATOM 761 O O . ARG A 1 101 ? 0.007 -3.248 11.174 1.00 96.12 101 ARG A O 1
ATOM 768 N N . ASN A 1 102 ? 2.046 -2.487 11.755 1.00 95.12 102 ASN A N 1
ATOM 769 C CA . ASN A 1 102 ? 1.617 -1.825 12.987 1.00 95.12 102 ASN A CA 1
ATOM 770 C C . ASN A 1 102 ? 0.765 -0.580 12.715 1.00 95.12 102 ASN A C 1
ATOM 772 O O 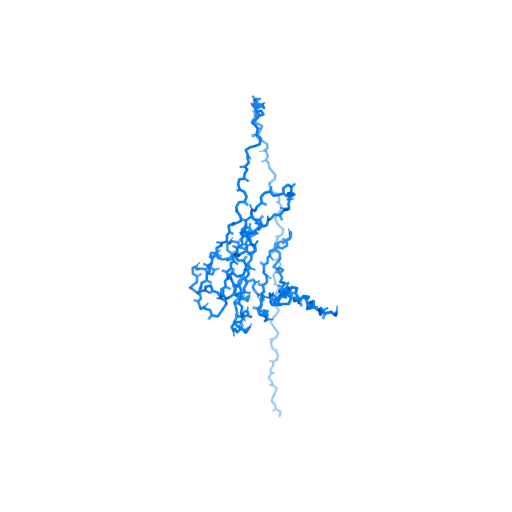. ASN A 1 102 ? -0.140 -0.283 13.488 1.00 95.12 102 ASN A O 1
ATOM 776 N N . ASP A 1 103 ? 1.038 0.153 11.641 1.00 94.56 103 ASP A N 1
ATOM 777 C CA . ASP A 1 103 ? 0.235 1.309 11.252 1.00 94.56 103 ASP A CA 1
ATOM 778 C C . ASP A 1 103 ? -1.110 0.857 10.674 1.00 94.56 103 ASP A C 1
ATOM 780 O O . ASP A 1 103 ? -2.157 1.369 11.076 1.00 94.56 103 ASP A O 1
ATOM 784 N N . LEU A 1 104 ? -1.112 -0.187 9.837 1.00 94.62 104 LEU A N 1
ATOM 785 C CA . LEU A 1 104 ? -2.337 -0.821 9.345 1.00 94.62 104 LEU A CA 1
ATOM 786 C C . LEU A 1 104 ? -3.230 -1.294 10.508 1.00 94.62 104 LEU A C 1
ATOM 788 O O . LEU A 1 104 ? -4.425 -1.004 10.510 1.00 94.62 104 LEU A O 1
ATOM 792 N N . SER A 1 105 ? -2.670 -1.942 11.540 1.00 93.19 105 SER A N 1
ATOM 793 C CA . SER A 1 105 ? -3.432 -2.385 12.725 1.00 93.19 105 SER A CA 1
ATOM 794 C C . SER A 1 105 ? -3.977 -1.255 13.595 1.00 93.19 105 SER A C 1
ATOM 796 O O . SER A 1 105 ? -4.966 -1.451 14.300 1.00 93.19 105 SER A O 1
ATOM 798 N N . LYS A 1 106 ? -3.407 -0.053 13.494 1.00 91.38 106 LYS A N 1
ATOM 799 C CA . LYS A 1 106 ? -3.932 1.169 14.123 1.00 91.38 106 LYS A CA 1
ATOM 800 C C . LYS A 1 106 ? -4.953 1.906 13.250 1.00 91.38 106 LYS A C 1
ATOM 802 O O . LYS A 1 106 ? -5.446 2.956 13.657 1.00 91.38 106 LYS A O 1
ATOM 807 N N . GLY A 1 107 ? -5.288 1.366 12.078 1.00 91.00 107 GLY A N 1
ATOM 808 C CA . GLY A 1 107 ? -6.284 1.926 11.166 1.00 91.00 107 GLY A CA 1
ATOM 809 C C . GLY A 1 107 ? -5.715 2.834 10.075 1.00 91.00 107 GLY A C 1
ATOM 810 O O . GLY A 1 107 ? -6.486 3.572 9.459 1.00 91.00 107 GLY A O 1
ATOM 811 N N . ALA A 1 108 ? -4.403 2.802 9.820 1.00 93.19 108 ALA A N 1
ATOM 812 C CA . ALA A 1 108 ? -3.833 3.483 8.662 1.00 93.19 108 ALA A CA 1
ATOM 813 C C . ALA A 1 108 ? -4.330 2.854 7.351 1.00 93.19 108 ALA A C 1
ATOM 815 O O . ALA A 1 108 ? -4.577 1.648 7.264 1.00 93.19 108 ALA A O 1
ATOM 816 N N . ILE A 1 109 ? -4.449 3.682 6.313 1.00 94.94 109 ILE A N 1
ATOM 817 C CA . ILE A 1 109 ? -4.686 3.210 4.947 1.00 94.94 109 ILE A CA 1
ATOM 818 C C . ILE A 1 109 ? -3.338 3.027 4.267 1.00 94.94 109 ILE A C 1
ATOM 820 O O . ILE A 1 109 ? -2.567 3.977 4.172 1.00 94.94 109 ILE A O 1
ATOM 824 N N . ILE A 1 110 ? -3.078 1.834 3.748 1.00 97.06 110 ILE A N 1
ATOM 825 C CA . ILE A 1 110 ? -1.866 1.542 2.986 1.00 97.06 110 ILE A CA 1
ATOM 826 C C . ILE A 1 110 ? -2.189 1.631 1.497 1.00 97.06 110 ILE A C 1
ATOM 828 O O . ILE A 1 110 ? -3.163 1.035 1.037 1.00 97.06 110 ILE A O 1
ATOM 832 N N . ILE A 1 111 ? -1.373 2.358 0.744 1.00 96.88 111 ILE A N 1
ATOM 833 C CA . ILE A 1 111 ? -1.432 2.471 -0.710 1.00 96.88 111 ILE A CA 1
ATOM 834 C C . ILE A 1 111 ? -0.150 1.867 -1.268 1.00 96.88 111 ILE A C 1
ATOM 836 O O . ILE A 1 111 ? 0.938 2.395 -1.051 1.00 96.88 111 ILE A O 1
ATOM 840 N N . LEU A 1 112 ? -0.292 0.752 -1.974 1.00 97.38 112 LEU A N 1
ATOM 841 C CA . LEU A 1 112 ? 0.787 0.110 -2.706 1.00 97.38 112 LEU A CA 1
ATOM 842 C C . LEU A 1 112 ? 0.743 0.571 -4.155 1.00 97.38 112 LEU A C 1
ATOM 844 O O . LEU A 1 112 ? -0.281 0.424 -4.825 1.00 97.38 112 LEU A O 1
ATOM 848 N N . ASP A 1 113 ? 1.861 1.097 -4.620 1.00 95.94 113 ASP A N 1
ATOM 849 C CA . ASP A 1 113 ? 2.066 1.541 -5.984 1.00 95.94 113 ASP A CA 1
ATOM 850 C C . ASP A 1 113 ? 3.006 0.581 -6.715 1.00 95.94 113 ASP A C 1
ATOM 852 O O . ASP A 1 113 ? 4.210 0.573 -6.480 1.00 95.94 113 ASP A O 1
ATOM 856 N N . GLY A 1 114 ? 2.438 -0.232 -7.598 1.00 94.56 114 GLY A N 1
ATOM 857 C CA . GLY A 1 114 ? 3.161 -1.048 -8.569 1.00 94.56 114 GLY A CA 1
ATOM 858 C C . GLY A 1 114 ? 2.884 -0.592 -9.996 1.00 94.56 114 GLY A C 1
ATOM 859 O O . GLY A 1 114 ? 2.750 -1.423 -10.890 1.00 94.56 114 GLY A O 1
ATOM 860 N N . THR A 1 115 ? 2.760 0.718 -10.230 1.00 92.81 115 THR A N 1
ATOM 861 C CA . THR A 1 115 ? 2.637 1.285 -11.585 1.00 92.81 115 THR A CA 1
ATOM 862 C C . THR A 1 115 ? 3.838 0.958 -12.468 1.00 92.81 115 THR A C 1
ATOM 864 O O . THR A 1 115 ? 3.682 0.835 -13.680 1.00 92.81 115 THR A O 1
ATOM 867 N N . ILE A 1 116 ? 5.014 0.758 -11.865 1.00 90.50 116 ILE A N 1
ATOM 868 C CA . ILE A 1 116 ? 6.218 0.269 -12.547 1.00 90.50 116 ILE A CA 1
ATOM 869 C C . ILE A 1 116 ? 6.084 -1.231 -12.860 1.00 90.50 116 ILE A C 1
ATOM 871 O O . ILE A 1 116 ? 6.362 -1.653 -13.982 1.00 90.50 116 ILE A O 1
ATOM 875 N N . ASN A 1 117 ? 5.647 -2.033 -11.883 1.00 90.81 117 ASN A N 1
ATOM 876 C CA . ASN A 1 117 ? 5.421 -3.469 -12.033 1.00 90.81 117 ASN A CA 1
ATOM 877 C C . ASN A 1 117 ? 4.361 -3.983 -11.038 1.00 90.81 117 ASN A C 1
ATOM 879 O O . ASN A 1 117 ? 4.582 -4.030 -9.828 1.00 90.81 117 ASN A O 1
ATOM 883 N N . SER A 1 118 ? 3.213 -4.428 -11.554 1.00 88.94 118 SER A N 1
ATOM 884 C CA . SER A 1 118 ? 2.072 -4.849 -10.729 1.00 88.94 118 SER A CA 1
ATOM 885 C C . SER A 1 118 ? 2.288 -6.167 -9.980 1.00 88.94 118 SER A C 1
ATOM 887 O O . SER A 1 118 ? 1.596 -6.431 -8.992 1.00 88.94 118 SER A O 1
ATOM 889 N N . ASP A 1 119 ? 3.234 -7.000 -10.424 1.00 93.44 119 ASP A N 1
ATOM 890 C CA . ASP A 1 119 ? 3.554 -8.257 -9.742 1.00 93.44 119 ASP A CA 1
ATOM 891 C C . ASP A 1 119 ? 4.226 -8.004 -8.387 1.00 93.44 119 ASP A C 1
ATOM 893 O O . ASP A 1 119 ? 3.988 -8.745 -7.425 1.00 93.44 119 ASP A O 1
ATOM 897 N N . ASP A 1 120 ? 4.964 -6.898 -8.263 1.00 94.69 120 ASP A N 1
ATOM 898 C CA . ASP A 1 120 ? 5.564 -6.477 -6.997 1.00 94.69 120 ASP A CA 1
ATOM 899 C C . ASP A 1 120 ? 4.480 -6.102 -5.972 1.00 94.69 120 ASP A C 1
ATOM 901 O O . ASP A 1 120 ? 4.608 -6.393 -4.778 1.00 94.69 120 ASP A O 1
ATOM 905 N N . THR A 1 121 ? 3.344 -5.562 -6.432 1.00 95.62 121 THR A N 1
ATOM 906 C CA . THR A 1 121 ? 2.177 -5.291 -5.580 1.00 95.62 121 THR A CA 1
ATOM 907 C C . THR A 1 121 ? 1.602 -6.576 -4.989 1.00 95.62 121 THR A C 1
ATOM 909 O O . THR A 1 121 ? 1.210 -6.594 -3.820 1.00 95.62 121 THR A O 1
ATOM 912 N N . SER A 1 122 ? 1.582 -7.673 -5.755 1.00 96.56 122 SER A N 1
ATOM 913 C CA . SER A 1 122 ? 1.129 -8.981 -5.262 1.00 96.56 122 SER A CA 1
ATOM 914 C C . SER A 1 122 ? 2.029 -9.495 -4.139 1.00 96.56 122 SER A C 1
ATOM 916 O O . SER A 1 122 ? 1.547 -9.904 -3.081 1.00 96.56 122 SER A O 1
ATOM 918 N N . TYR A 1 123 ? 3.347 -9.399 -4.322 1.00 96.25 123 TYR A N 1
ATOM 919 C CA . TYR A 1 123 ? 4.304 -9.761 -3.282 1.00 96.25 123 TYR A CA 1
ATOM 920 C C . TYR A 1 123 ? 4.134 -8.892 -2.027 1.00 96.25 123 TYR A C 1
ATOM 922 O O . TYR A 1 123 ? 3.996 -9.410 -0.916 1.00 96.25 123 TYR A O 1
ATOM 930 N N . MET A 1 124 ? 4.081 -7.570 -2.190 1.00 97.12 124 MET A N 1
ATOM 931 C CA . MET A 1 124 ? 4.023 -6.632 -1.070 1.00 97.12 124 MET A CA 1
ATOM 932 C C . MET A 1 124 ? 2.698 -6.724 -0.290 1.00 97.12 124 MET A C 1
ATOM 934 O O . MET A 1 124 ? 2.686 -6.700 0.942 1.00 97.12 124 MET A O 1
ATOM 938 N N . SER A 1 125 ? 1.574 -6.917 -0.983 1.00 97.00 125 SER A N 1
ATOM 939 C CA . SER A 1 125 ? 0.261 -7.102 -0.347 1.00 97.00 125 SER A CA 1
ATOM 940 C C . SER A 1 125 ? 0.167 -8.389 0.472 1.00 97.00 125 SER A C 1
ATOM 942 O O . SER A 1 125 ? -0.409 -8.364 1.565 1.00 97.00 125 SER A O 1
ATOM 944 N N . ALA A 1 126 ? 0.808 -9.475 0.026 1.00 96.81 126 ALA A N 1
ATOM 945 C CA . ALA A 1 126 ? 0.919 -10.703 0.811 1.00 96.81 126 ALA A CA 1
ATOM 946 C C . ALA A 1 126 ? 1.730 -10.482 2.097 1.00 96.81 126 ALA A C 1
ATOM 948 O O . ALA A 1 126 ? 1.361 -10.968 3.164 1.00 96.81 126 ALA A O 1
ATOM 949 N N . ARG A 1 127 ? 2.816 -9.709 2.011 1.00 96.56 127 ARG A N 1
ATOM 950 C CA . ARG A 1 127 ? 3.707 -9.405 3.141 1.00 96.56 127 ARG A CA 1
ATOM 951 C C . ARG A 1 127 ? 3.053 -8.514 4.200 1.00 96.56 127 ARG A C 1
ATOM 953 O O . ARG A 1 127 ? 3.361 -8.660 5.382 1.00 96.56 127 ARG A O 1
ATOM 960 N N . ILE A 1 128 ? 2.174 -7.604 3.782 1.00 96.56 128 ILE A N 1
ATOM 961 C CA . ILE A 1 128 ? 1.524 -6.627 4.666 1.00 96.56 128 ILE A CA 1
ATOM 962 C C . ILE A 1 128 ? 0.177 -7.142 5.180 1.00 96.56 128 ILE A C 1
ATOM 964 O O . ILE A 1 128 ? -0.036 -7.174 6.389 1.00 96.56 128 ILE A O 1
ATOM 968 N N . GLY A 1 129 ? -0.727 -7.540 4.281 1.00 94.56 129 GLY A N 1
ATOM 969 C CA . GLY A 1 129 ? -2.102 -7.920 4.625 1.00 94.56 129 GLY A CA 1
ATOM 970 C C . GLY A 1 129 ? -2.370 -9.430 4.640 1.00 94.56 129 GLY A C 1
ATOM 971 O O . GLY A 1 129 ? -3.461 -9.848 5.012 1.00 94.56 129 GLY A O 1
ATOM 972 N N . GLY A 1 130 ? -1.404 -10.261 4.235 1.00 95.62 130 GLY A N 1
ATOM 973 C CA . GLY A 1 130 ? -1.513 -11.727 4.253 1.00 95.62 130 GLY A CA 1
ATOM 974 C C . GLY A 1 130 ? -2.047 -12.366 2.965 1.00 95.62 130 GLY A C 1
ATOM 975 O O . GLY A 1 130 ? -1.908 -13.575 2.792 1.00 95.62 130 GLY A O 1
ATOM 976 N N . ILE A 1 131 ? -2.611 -11.582 2.043 1.00 95.31 131 ILE A N 1
ATOM 977 C CA . ILE A 1 131 ? -3.095 -12.038 0.731 1.00 95.31 131 ILE A CA 1
ATOM 978 C C . ILE A 1 131 ? -2.386 -11.261 -0.378 1.00 95.31 131 ILE A C 1
ATOM 980 O O . ILE A 1 131 ? -2.337 -10.033 -0.339 1.00 95.31 131 ILE A O 1
ATOM 984 N N . GLY A 1 132 ? -1.855 -11.989 -1.364 1.00 95.69 132 GLY A N 1
ATOM 985 C CA . GLY A 1 132 ? -1.249 -11.406 -2.558 1.00 95.69 132 GLY A CA 1
ATOM 986 C C . GLY A 1 132 ? -2.301 -11.025 -3.592 1.00 95.69 132 GLY A C 1
ATOM 987 O O . GLY A 1 132 ? -3.077 -11.872 -4.036 1.00 95.69 132 GLY A O 1
ATOM 988 N N . PHE A 1 133 ? -2.330 -9.751 -3.968 1.00 93.81 133 PHE A N 1
ATOM 989 C CA . PHE A 1 133 ? -3.237 -9.205 -4.967 1.00 93.81 133 PHE A CA 1
ATOM 990 C C . PHE A 1 133 ? -2.462 -8.329 -5.957 1.00 93.81 133 PHE A C 1
ATOM 992 O O . PHE A 1 133 ? -1.837 -7.342 -5.569 1.00 93.81 133 PHE A O 1
ATOM 999 N N . SER A 1 134 ? -2.502 -8.689 -7.241 1.00 94.38 134 SER A N 1
ATOM 1000 C CA . SER A 1 134 ? -1.827 -7.937 -8.305 1.00 94.38 134 SER A CA 1
ATOM 1001 C C . SER A 1 134 ? -2.728 -6.808 -8.809 1.00 94.38 134 SER A C 1
ATOM 1003 O O . SER A 1 134 ? -3.863 -7.040 -9.226 1.00 94.38 134 SER A O 1
ATOM 1005 N N . SER A 1 135 ? -2.236 -5.573 -8.724 1.00 94.50 135 SER A N 1
ATOM 1006 C CA . SER A 1 135 ? -2.882 -4.364 -9.245 1.00 94.50 135 SER A CA 1
ATOM 1007 C C . SER A 1 135 ? -1.827 -3.267 -9.410 1.00 94.50 135 SER A C 1
ATOM 1009 O O . SER A 1 135 ? -0.933 -3.184 -8.564 1.00 94.50 135 SER A O 1
ATOM 1011 N N . PRO A 1 136 ? -1.928 -2.396 -10.432 1.00 94.62 136 PRO A N 1
ATOM 1012 C CA . PRO A 1 136 ? -1.044 -1.239 -10.568 1.00 94.62 136 PRO A CA 1
ATOM 1013 C C . PRO A 1 136 ? -1.057 -0.335 -9.333 1.00 94.62 136 PRO A C 1
ATOM 1015 O O . PRO A 1 136 ? -0.013 0.108 -8.881 1.00 94.62 136 PRO A O 1
ATOM 1018 N N . VAL A 1 137 ? -2.233 -0.109 -8.741 1.00 95.56 137 VAL A N 1
ATOM 1019 C CA . VAL A 1 137 ? -2.364 0.548 -7.435 1.00 95.56 137 VAL A CA 1
ATOM 1020 C C . VAL A 1 137 ? -3.350 -0.232 -6.578 1.00 95.56 137 VAL A C 1
ATOM 1022 O O . VAL A 1 137 ? -4.443 -0.596 -7.032 1.00 95.56 137 VAL A O 1
ATOM 1025 N N . LEU A 1 138 ? -2.980 -0.496 -5.329 1.00 96.81 138 LEU A N 1
ATOM 1026 C CA . LEU A 1 138 ? -3.774 -1.275 -4.387 1.00 96.81 138 LEU A CA 1
ATOM 1027 C C . LEU A 1 138 ? -3.881 -0.562 -3.043 1.00 96.81 138 LEU A C 1
ATOM 1029 O O . LEU A 1 138 ? -2.882 -0.195 -2.438 1.00 96.81 138 LEU A O 1
ATOM 1033 N N . MET A 1 139 ? -5.105 -0.424 -2.548 1.00 96.81 139 MET A N 1
ATOM 1034 C CA . MET A 1 139 ? -5.376 0.017 -1.187 1.00 96.81 139 MET A CA 1
ATOM 1035 C C . MET A 1 139 ? -5.566 -1.191 -0.269 1.00 96.81 139 MET A C 1
ATOM 1037 O O . MET A 1 139 ? -6.310 -2.111 -0.618 1.00 96.81 139 MET A O 1
ATOM 1041 N N . ILE A 1 140 ? -4.961 -1.140 0.917 1.00 97.38 140 ILE A N 1
ATOM 1042 C CA . ILE A 1 140 ? -5.186 -2.074 2.023 1.00 97.38 140 ILE A CA 1
ATOM 1043 C C . ILE A 1 140 ? -5.625 -1.277 3.252 1.00 97.38 140 ILE A C 1
ATOM 1045 O O . ILE A 1 140 ? -5.017 -0.263 3.597 1.00 97.38 140 ILE A O 1
ATOM 1049 N N . ARG A 1 141 ? -6.682 -1.729 3.921 1.00 96.25 141 ARG A N 1
ATOM 1050 C CA . ARG A 1 141 ? -7.140 -1.185 5.208 1.00 96.25 141 ARG A CA 1
ATOM 1051 C C . ARG A 1 141 ? -7.800 -2.285 6.030 1.00 96.25 141 ARG A C 1
ATOM 1053 O O . ARG A 1 141 ? -8.176 -3.305 5.466 1.00 96.25 141 ARG A O 1
ATOM 1060 N N . TYR A 1 142 ? -8.011 -2.063 7.320 1.00 94.19 142 TYR A N 1
ATOM 1061 C CA . TYR A 1 142 ? -8.884 -2.931 8.109 1.00 94.19 142 TYR A CA 1
ATOM 1062 C C . TYR A 1 142 ? -10.338 -2.454 8.088 1.00 94.19 142 TYR A C 1
ATOM 1064 O O . TYR A 1 142 ? -10.609 -1.251 8.121 1.00 94.19 142 TYR A O 1
ATOM 1072 N N . ASP A 1 143 ? -11.269 -3.408 8.026 1.00 92.06 143 ASP A N 1
ATOM 1073 C CA . ASP A 1 143 ? -12.685 -3.166 8.301 1.00 92.06 143 ASP A CA 1
ATOM 1074 C C . ASP A 1 143 ? -12.946 -3.014 9.814 1.00 92.06 143 ASP A C 1
ATOM 1076 O O . ASP A 1 143 ? -12.040 -3.097 10.650 1.00 92.06 143 ASP A O 1
ATOM 1080 N N . SER A 1 144 ? -14.212 -2.822 10.197 1.00 89.25 144 SER A N 1
ATOM 1081 C CA . SER A 1 144 ? -14.609 -2.736 11.610 1.00 89.25 144 SER A CA 1
ATOM 1082 C C . SER A 1 144 ? -14.350 -4.018 12.413 1.00 89.25 144 SER A C 1
ATOM 1084 O O . SER A 1 144 ? -14.376 -3.976 13.641 1.00 89.25 144 SER A O 1
ATOM 1086 N N . ASN A 1 145 ? -14.112 -5.147 11.741 1.00 93.44 145 ASN A N 1
ATOM 1087 C CA . ASN A 1 145 ? -13.842 -6.452 12.337 1.00 93.44 145 ASN A CA 1
ATOM 1088 C C . ASN A 1 145 ? -12.343 -6.805 12.325 1.00 93.44 145 ASN A C 1
ATOM 1090 O O . ASN A 1 145 ? -11.998 -7.952 12.602 1.00 93.44 145 ASN A O 1
ATOM 1094 N N . GLN A 1 146 ? -11.456 -5.853 12.006 1.00 90.81 146 GLN A N 1
ATOM 1095 C CA . GLN A 1 146 ? -10.008 -6.068 11.860 1.00 90.81 146 GLN A CA 1
ATOM 1096 C C . GLN A 1 146 ? -9.631 -7.100 10.781 1.00 90.81 146 GLN A C 1
ATOM 1098 O O . GLN A 1 146 ? -8.588 -7.747 10.857 1.00 90.81 146 GLN A O 1
ATOM 1103 N N . THR A 1 147 ? -10.470 -7.255 9.758 1.00 93.69 147 THR A N 1
ATOM 1104 C CA . THR A 1 147 ? -10.183 -8.085 8.583 1.00 93.69 147 THR A CA 1
ATOM 1105 C C . THR A 1 147 ? -9.608 -7.210 7.470 1.00 93.69 147 THR A C 1
ATOM 1107 O O . THR A 1 147 ? -10.155 -6.133 7.210 1.00 93.69 147 THR A O 1
ATOM 1110 N N . PRO A 1 148 ? -8.484 -7.600 6.833 1.00 94.06 148 PRO A N 1
ATOM 1111 C CA . PRO A 1 148 ? -7.871 -6.776 5.800 1.00 94.06 148 PRO A CA 1
ATOM 1112 C C . PRO A 1 148 ? -8.766 -6.742 4.558 1.00 94.06 148 PRO A C 1
ATOM 1114 O O . PRO A 1 148 ? -9.082 -7.772 3.965 1.00 94.06 148 PRO A O 1
ATOM 1117 N N . GLU A 1 149 ? -9.163 -5.538 4.165 1.00 96.25 149 GLU A N 1
ATOM 1118 C CA . GLU A 1 149 ? -9.866 -5.243 2.926 1.00 96.25 149 GLU A CA 1
ATOM 1119 C C . GLU A 1 149 ? -8.884 -4.753 1.868 1.00 96.25 149 GLU A C 1
ATOM 1121 O O . GLU A 1 149 ? -8.036 -3.895 2.123 1.00 96.25 149 GLU A O 1
ATOM 1126 N N . TYR A 1 150 ? -9.078 -5.246 0.651 1.00 96.94 150 TYR A N 1
ATOM 1127 C CA . TYR A 1 150 ? -8.263 -4.922 -0.508 1.00 96.94 150 TYR A CA 1
ATOM 1128 C C . TYR A 1 150 ? -9.113 -4.220 -1.552 1.00 96.94 150 TYR A C 1
ATOM 1130 O O . TYR A 1 150 ? -10.207 -4.681 -1.889 1.00 96.94 150 TYR A O 1
ATOM 1138 N N . LYS A 1 151 ? -8.609 -3.116 -2.099 1.00 96.38 151 LYS A N 1
ATOM 1139 C CA . LYS A 1 151 ? -9.287 -2.404 -3.181 1.00 96.38 151 LYS A CA 1
ATOM 1140 C C . LYS A 1 151 ? -8.295 -1.942 -4.232 1.00 96.38 151 LYS A C 1
ATOM 1142 O O . LYS A 1 151 ? -7.474 -1.068 -3.967 1.00 96.38 151 LYS A O 1
ATOM 1147 N N . ALA A 1 152 ? -8.413 -2.489 -5.438 1.00 94.44 152 ALA A N 1
ATOM 1148 C CA . ALA A 1 152 ? -7.731 -1.944 -6.603 1.00 94.44 152 ALA A CA 1
ATOM 1149 C C . ALA A 1 152 ? -8.215 -0.509 -6.845 1.00 94.44 152 ALA A C 1
ATOM 1151 O O . ALA A 1 152 ? -9.425 -0.252 -6.882 1.00 94.44 152 ALA A O 1
ATOM 1152 N N . LEU A 1 153 ? -7.281 0.428 -6.980 1.00 90.56 153 LEU A N 1
ATOM 1153 C CA . LEU A 1 153 ? -7.604 1.812 -7.302 1.00 90.56 153 LEU A CA 1
ATOM 1154 C C . LEU A 1 153 ? -7.419 2.025 -8.802 1.00 90.56 153 LEU A C 1
ATOM 1156 O O . LEU A 1 153 ? -6.392 1.665 -9.370 1.00 90.56 153 LEU A O 1
ATOM 1160 N N . SER A 1 154 ? -8.431 2.609 -9.443 1.00 80.19 154 SER A N 1
ATOM 1161 C CA . SER A 1 154 ? -8.324 3.007 -10.843 1.00 80.19 154 SER A CA 1
ATOM 1162 C C . SER A 1 154 ? -7.440 4.242 -10.931 1.00 80.19 154 SER A C 1
ATOM 1164 O O . SER A 1 154 ? -7.747 5.269 -10.324 1.00 80.19 154 SER A O 1
ATOM 1166 N N . ILE A 1 155 ? -6.366 4.147 -11.704 1.00 68.75 155 ILE A N 1
ATOM 1167 C CA . ILE A 1 155 ? -5.517 5.289 -12.020 1.00 68.75 155 ILE A CA 1
ATOM 1168 C C . ILE A 1 155 ? -6.253 6.074 -13.104 1.00 68.75 155 ILE A C 1
ATOM 1170 O O . ILE A 1 155 ? -6.382 5.616 -14.238 1.00 68.75 155 ILE A O 1
ATOM 1174 N N . PHE A 1 156 ? -6.830 7.217 -12.749 1.00 57.50 156 PHE A N 1
ATOM 1175 C CA . PHE A 1 156 ? -7.366 8.132 -13.750 1.00 57.50 156 PHE A CA 1
ATOM 1176 C C . PHE A 1 156 ? -6.192 8.909 -14.345 1.00 57.50 156 PHE A C 1
ATOM 1178 O O . PHE A 1 156 ? -5.487 9.605 -13.618 1.00 57.50 156 PHE A O 1
ATOM 1185 N N . ASN A 1 157 ? -5.976 8.783 -15.656 1.00 50.09 157 ASN A N 1
ATOM 1186 C CA . ASN A 1 157 ? -4.998 9.600 -16.370 1.00 50.09 157 ASN A CA 1
ATOM 1187 C C . ASN A 1 157 ? -5.399 11.077 -16.247 1.00 50.09 157 ASN A C 1
ATOM 1189 O O . ASN A 1 157 ? -6.464 11.470 -16.728 1.00 50.09 157 ASN A O 1
ATOM 1193 N N . ALA A 1 158 ? -4.549 11.890 -15.616 1.00 44.91 158 ALA A N 1
ATOM 1194 C CA . ALA A 1 158 ? -4.781 13.323 -15.429 1.00 44.91 158 ALA A CA 1
ATOM 1195 C C . ALA A 1 158 ? -4.908 14.091 -16.765 1.00 44.91 158 ALA A C 1
ATOM 1197 O O . ALA A 1 158 ? -5.584 15.118 -16.816 1.00 44.91 158 ALA A O 1
ATOM 1198 N N . ASP A 1 159 ? -4.367 13.552 -17.864 1.00 44.81 159 ASP A N 1
ATOM 1199 C CA . ASP A 1 159 ? -4.501 14.125 -19.213 1.00 44.81 159 ASP A CA 1
ATOM 1200 C C . ASP A 1 159 ? -5.941 14.136 -19.750 1.00 44.81 159 ASP A C 1
ATOM 1202 O O . ASP A 1 159 ? -6.272 14.938 -20.621 1.00 44.81 159 ASP A O 1
ATOM 1206 N N . ALA A 1 160 ? -6.838 13.299 -19.219 1.00 45.19 160 ALA A N 1
ATOM 1207 C CA . ALA A 1 160 ? -8.229 13.248 -19.674 1.00 45.19 160 ALA A CA 1
ATOM 1208 C C . ALA A 1 160 ? -9.112 14.388 -19.118 1.00 45.19 160 ALA A C 1
ATOM 1210 O O . ALA A 1 160 ? -10.298 14.450 -19.442 1.00 45.19 160 ALA A O 1
ATOM 1211 N N . MET A 1 161 ? -8.567 15.273 -18.273 1.00 43.53 161 MET A N 1
ATOM 1212 C CA . MET A 1 161 ? -9.306 16.377 -17.641 1.00 43.53 161 MET A CA 1
ATOM 1213 C C . MET A 1 161 ? -8.899 17.775 -18.117 1.00 43.53 161 MET A C 1
ATOM 1215 O O . MET A 1 161 ? -9.478 18.756 -17.648 1.00 43.53 161 MET A O 1
ATOM 1219 N N . MET A 1 162 ? -7.970 17.901 -19.068 1.00 45.00 162 MET A N 1
ATOM 1220 C CA . MET A 1 162 ? -7.802 19.174 -19.767 1.00 45.00 162 MET A CA 1
ATOM 1221 C C . MET A 1 162 ? -9.056 19.408 -20.622 1.00 45.00 162 MET A C 1
ATOM 1223 O O . MET A 1 162 ? -9.323 18.595 -21.513 1.00 45.00 162 MET A O 1
ATOM 1227 N N . PRO A 1 163 ? -9.856 20.469 -20.388 1.00 45.09 163 PRO A N 1
ATOM 1228 C CA . PRO A 1 163 ? -10.906 20.819 -21.329 1.00 45.09 163 PRO A CA 1
ATOM 1229 C C . PRO A 1 163 ? -10.231 21.036 -22.680 1.00 45.09 163 PRO A C 1
ATOM 1231 O O . PRO A 1 163 ? -9.338 21.876 -22.801 1.00 45.09 163 PRO A O 1
ATOM 1234 N N . SER A 1 164 ? -10.627 20.244 -23.679 1.00 51.19 164 SER A N 1
ATOM 1235 C CA . SER A 1 164 ? -10.253 20.471 -25.071 1.00 51.19 164 SER A CA 1
ATOM 1236 C C . SER A 1 164 ? -10.472 21.950 -25.360 1.00 51.19 164 SER A C 1
ATOM 1238 O O . SER A 1 164 ? -11.597 22.439 -25.214 1.00 51.19 164 SER A O 1
ATOM 1240 N N . SER A 1 165 ? -9.396 22.666 -25.677 1.00 53.66 165 SER A N 1
ATOM 1241 C CA . SER A 1 165 ? -9.445 24.076 -26.030 1.00 53.66 165 SER A CA 1
ATOM 1242 C C . SER A 1 165 ? -10.544 24.270 -27.071 1.00 53.66 165 SER A C 1
ATOM 1244 O O . SER A 1 165 ? -10.516 23.673 -28.146 1.00 53.66 165 SER A O 1
ATOM 1246 N N . ILE A 1 166 ? -11.555 25.063 -26.712 1.00 53.38 166 ILE A N 1
ATOM 1247 C CA . ILE A 1 166 ? -12.612 25.469 -27.631 1.00 53.38 166 ILE A CA 1
ATOM 1248 C C . ILE A 1 166 ? -11.909 26.237 -28.750 1.00 53.38 166 ILE A C 1
ATOM 1250 O O . ILE A 1 166 ? -11.401 27.337 -28.527 1.00 53.38 166 ILE A O 1
ATOM 1254 N N . GLN A 1 167 ? -11.819 25.631 -29.933 1.00 46.44 167 GLN A N 1
ATOM 1255 C CA . GLN A 1 167 ? -11.425 26.353 -31.132 1.00 46.44 167 GLN A CA 1
ATOM 1256 C C . GLN A 1 167 ? -12.556 27.327 -31.458 1.00 46.44 167 GLN A C 1
ATOM 1258 O O . GLN A 1 167 ? -13.644 26.911 -31.848 1.00 46.44 167 GLN A O 1
ATOM 1263 N N . TYR A 1 168 ? -12.306 28.619 -31.258 1.00 45.28 168 TYR A N 1
ATOM 1264 C CA . TYR A 1 168 ? -13.117 29.659 -31.872 1.00 45.28 168 TYR A CA 1
ATOM 1265 C C . TYR A 1 168 ? -12.744 29.694 -33.353 1.00 45.28 168 TYR A C 1
ATOM 1267 O O . TYR A 1 168 ? -11.646 30.114 -33.714 1.00 45.28 168 TYR A O 1
ATOM 1275 N N . THR A 1 169 ? -13.628 29.183 -34.201 1.00 52.00 169 THR A N 1
ATOM 1276 C CA . THR A 1 169 ? -13.638 29.541 -35.617 1.00 52.00 169 THR A CA 1
ATOM 1277 C C . THR A 1 169 ? -14.286 30.918 -35.715 1.00 52.00 169 THR A C 1
ATOM 1279 O O . THR A 1 169 ? -15.486 31.042 -35.477 1.00 52.00 169 THR A O 1
ATOM 1282 N N . ASP A 1 170 ? -13.477 31.943 -35.982 1.00 56.19 170 ASP A N 1
ATOM 1283 C CA . ASP A 1 170 ? -13.971 33.228 -36.481 1.00 56.19 170 ASP A CA 1
ATOM 1284 C C . ASP A 1 170 ? -14.494 32.997 -37.909 1.00 56.19 170 ASP A C 1
ATOM 1286 O O . ASP A 1 170 ? -13.703 32.674 -38.800 1.00 56.19 170 ASP A O 1
ATOM 1290 N N . ASP A 1 171 ? -15.810 33.133 -38.094 1.00 58.47 171 ASP A N 1
ATOM 1291 C CA . ASP A 1 171 ? -16.468 33.320 -39.398 1.00 58.47 171 ASP A CA 1
ATOM 1292 C C . ASP A 1 171 ? -16.782 34.811 -39.612 1.00 58.47 171 ASP A C 1
ATOM 1294 O O . ASP A 1 171 ? -17.277 35.460 -38.655 1.00 58.47 171 ASP A O 1
#

Organism: NCBI:txid1093978

Secondary structure (DSSP, 8-state):
-----------------------------------------------EEEEES---HHHHHHHHHHHHHTS--S------SEEEEEETTSPPPHHHHHHHHHHHHTTPEEEEE-SS-HHHHHHHHHHHHSS----SEEEEEE-TTSPEEEEEPP---GGGGSPPP------

pLDDT: mean 72.42, std 23.17, range [34.84, 97.38]

Foldseek 3Di:
DDDDDDDDDDDDDDDDDDDDDDDDDDDDDDDPDDPPVDPPDPPLLQAAEAEEDDQDPVNVVVVVVSVVVSPPPPDPDPDQSYEYEYALPDDDDPVVLVVLLVCQQVWYKYKYAQLVHQQSQQVSCCSRQVGGDGERIKIWHADPVRHIDIDHDDDDDPVVPDPDPPDDDDD

Sequence (171 aa):
MASIDKRTTTYTTSASLVAFATVVLLSLTSHANSLVHLPPHPVSSDVLISEYGHTTEFGAALQTVFAAHNNPSGQQRVRPNHVVYINASEPLPEDSLTNIRNDLSKGAIIILDGTINSDDTSYMSARIGGIGFSSPVLMIRYDSNQTPEYKALSIFNADAMMPSSIQYTDD

Radius of gyration: 27.0 Å; chains: 1; bounding box: 31×92×85 Å